Protein AF-0000000066287804 (afdb_homodimer)

Organism: Acidianus filamentous virus 2 (isolate Italy/Pozzuoli) (NCBI:txid654910)

Solvent-accessible surface area (backbone atoms only — not comparable to full-atom values): 5364 Å² total; per-residue (Å²): 126,60,76,35,80,50,58,32,70,41,43,45,68,55,49,52,51,49,41,50,56,15,51,78,70,75,37,52,51,43,60,42,51,40,50,55,51,51,50,52,53,52,52,54,60,68,75,103,125,60,75,34,80,50,59,31,70,44,43,46,68,54,49,54,52,52,42,50,56,15,50,78,70,74,36,53,52,44,59,42,51,41,50,55,53,52,51,50,54,52,51,55,59,67,76,102

Radius of gyration: 13.06 Å; Cα contacts (8 Å, |Δi|>4): 100; chains: 2; bounding box: 29×36×33 Å

pLDDT: mean 93.91, std 7.05, range [64.5, 98.5]

Secondary structure (DSSP, 8-state):
--EEEEEEEEEHHHHHHHHHHHHHTT--HHHHHHHHHHHHHHHHHHH-/--EEEEEEEEEHHHHHHHHHHHHHTT--HHHHHHHHHHHHHHHHHHH-

Structure (mmCIF, N/CA/C/O backbone):
data_AF-0000000066287804-model_v1
#
loop_
_entity.id
_entity.type
_entity.pdbx_description
1 polymer 'Uncharacterized protein ORF48'
#
loop_
_atom_site.group_PDB
_atom_site.id
_atom_site.type_symbol
_atom_site.label_atom_id
_atom_site.label_alt_id
_atom_site.label_comp_id
_atom_site.label_asym_id
_atom_site.label_entity_id
_atom_site.label_seq_id
_atom_site.pdbx_PDB_ins_code
_atom_site.Cartn_x
_atom_site.Cartn_y
_atom_site.Cartn_z
_atom_site.occupancy
_atom_site.B_iso_or_equiv
_atom_site.auth_seq_id
_atom_site.auth_comp_id
_atom_site.auth_asym_id
_atom_site.auth_atom_id
_atom_site.pdbx_PDB_model_num
ATOM 1 N N . MET A 1 1 ? 10.453 20.359 2.299 1 67.25 1 MET A N 1
ATOM 2 C CA . MET A 1 1 ? 10.516 19.406 3.4 1 67.25 1 MET A CA 1
ATOM 3 C C . MET A 1 1 ? 11.344 18.172 3.02 1 67.25 1 MET A C 1
ATOM 5 O O . MET A 1 1 ? 11.461 17.844 1.838 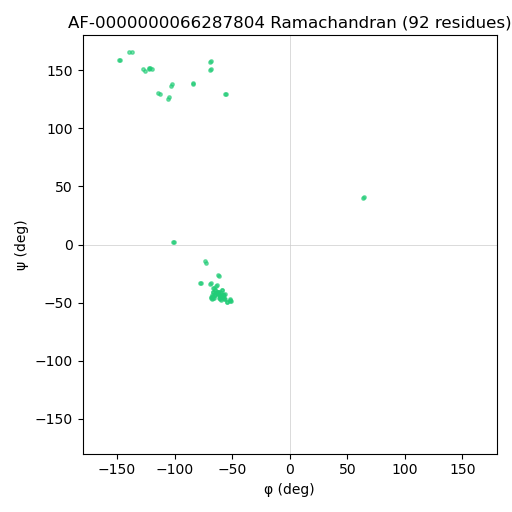1 67.25 1 MET A O 1
ATOM 9 N N . ARG A 1 2 ? 12.227 17.688 3.848 1 88.25 2 ARG A N 1
ATOM 10 C CA . ARG A 1 2 ? 13.109 16.562 3.545 1 88.25 2 ARG A CA 1
ATOM 11 C C . ARG A 1 2 ? 12.305 15.344 3.117 1 88.25 2 ARG A C 1
ATOM 13 O O . ARG A 1 2 ? 11.219 15.094 3.641 1 88.25 2 ARG A O 1
ATOM 20 N N . LYS A 1 3 ? 12.68 14.812 2.066 1 92.12 3 LYS A N 1
ATOM 21 C CA . LYS A 1 3 ? 12.016 13.633 1.504 1 92.12 3 LYS A CA 1
ATOM 22 C C . LYS A 1 3 ? 12.547 12.352 2.141 1 92.12 3 LYS A C 1
ATOM 24 O O . LYS A 1 3 ? 13.719 12.281 2.525 1 92.12 3 LYS A O 1
ATOM 29 N N . ALA A 1 4 ? 11.602 11.414 2.447 1 95.69 4 ALA A N 1
ATOM 30 C CA . ALA A 1 4 ? 11.945 10.078 2.941 1 95.69 4 ALA A CA 1
ATOM 31 C C . ALA A 1 4 ? 11.398 9 2.016 1 95.69 4 ALA A C 1
ATOM 33 O O . ALA A 1 4 ? 10.375 9.195 1.354 1 95.69 4 ALA A O 1
ATOM 34 N N . ILE A 1 5 ? 12.086 7.828 1.973 1 97.56 5 ILE A N 1
ATOM 35 C CA . ILE A 1 5 ? 11.672 6.684 1.166 1 97.56 5 ILE A CA 1
ATOM 36 C C . ILE A 1 5 ? 11.078 5.605 2.07 1 97.56 5 ILE A C 1
ATOM 38 O O . ILE A 1 5 ? 11.656 5.273 3.107 1 97.56 5 ILE A O 1
ATOM 42 N N . VAL A 1 6 ? 9.859 5.156 1.787 1 98 6 VAL A N 1
ATOM 43 C CA . VAL A 1 6 ? 9.219 4.039 2.477 1 98 6 VAL A CA 1
ATOM 44 C C . VAL A 1 6 ? 9.062 2.863 1.517 1 98 6 VAL A C 1
ATOM 46 O O . VAL A 1 6 ? 8.617 3.035 0.38 1 98 6 VAL A O 1
ATOM 49 N N . CYS A 1 7 ? 9.508 1.655 1.938 1 98.5 7 CYS A N 1
ATOM 50 C CA . CYS A 1 7 ? 9.391 0.451 1.123 1 98.5 7 CYS A CA 1
ATOM 51 C C . CYS A 1 7 ? 8.68 -0.657 1.888 1 98.5 7 CYS A C 1
ATOM 53 O O . CYS A 1 7 ? 8.75 -0.715 3.117 1 98.5 7 CYS A O 1
ATOM 55 N N . PHE A 1 8 ? 8.008 -1.477 1.228 1 97.56 8 PHE A N 1
ATOM 56 C CA . PHE A 1 8 ? 7.348 -2.648 1.791 1 97.56 8 PHE A CA 1
ATOM 57 C C . PHE A 1 8 ? 7.324 -3.793 0.786 1 97.56 8 PHE A C 1
ATOM 59 O O . PHE A 1 8 ? 7.551 -3.582 -0.408 1 97.56 8 PHE A O 1
ATOM 66 N N . THR A 1 9 ? 7.16 -5.016 1.31 1 97.5 9 THR A N 1
ATOM 67 C CA . THR A 1 9 ? 7.176 -6.199 0.454 1 97.5 9 THR A CA 1
ATOM 68 C C . THR A 1 9 ? 5.758 -6.715 0.222 1 97.5 9 THR A C 1
ATOM 70 O O . THR A 1 9 ? 4.938 -6.73 1.143 1 97.5 9 THR A O 1
ATOM 73 N N . ILE A 1 10 ? 5.492 -7.055 -1.044 1 97.06 10 ILE A N 1
ATOM 74 C CA . ILE A 1 10 ? 4.234 -7.68 -1.425 1 97.06 10 ILE A CA 1
ATOM 75 C C . ILE A 1 10 ? 4.496 -8.82 -2.406 1 97.06 10 ILE A C 1
ATOM 77 O O . ILE A 1 10 ? 5.617 -8.969 -2.906 1 97.06 10 ILE A O 1
ATOM 81 N N . ASP A 1 11 ? 3.443 -9.633 -2.562 1 96.06 11 ASP A N 1
ATOM 82 C CA . ASP A 1 11 ? 3.574 -10.688 -3.564 1 96.06 11 ASP A CA 1
ATOM 83 C C . ASP A 1 11 ? 3.621 -10.102 -4.973 1 96.06 11 ASP A C 1
ATOM 85 O O . ASP A 1 11 ? 2.977 -9.094 -5.254 1 96.06 11 ASP A O 1
ATOM 89 N N . ALA A 1 12 ? 4.332 -10.82 -5.902 1 95.12 12 ALA A N 1
ATOM 90 C CA . ALA A 1 12 ? 4.512 -10.352 -7.277 1 95.12 12 ALA A CA 1
ATOM 91 C C . ALA A 1 12 ? 3.17 -10.156 -7.973 1 95.12 12 ALA A C 1
ATOM 93 O O . ALA A 1 12 ? 3 -9.219 -8.758 1 95.12 12 ALA A O 1
ATOM 94 N N . ASN A 1 13 ? 2.213 -11.062 -7.727 1 94.25 13 ASN A N 1
ATOM 95 C CA . ASN A 1 13 ? 0.889 -10.914 -8.32 1 94.25 13 ASN A CA 1
ATOM 96 C C . ASN A 1 13 ? 0.16 -9.695 -7.777 1 94.25 13 ASN A C 1
ATOM 98 O O . ASN A 1 13 ? -0.536 -9 -8.523 1 94.25 13 ASN A O 1
ATOM 102 N N . GLU A 1 14 ? 0.308 -9.531 -6.539 1 94.44 14 GLU A N 1
ATOM 103 C CA . GLU A 1 14 ? -0.274 -8.344 -5.918 1 94.44 14 GLU A CA 1
ATOM 104 C C . GLU A 1 14 ? 0.311 -7.066 -6.516 1 94.44 14 GLU A C 1
ATOM 106 O O . GLU A 1 14 ? -0.412 -6.094 -6.742 1 94.44 14 GLU A O 1
ATOM 111 N N . LYS A 1 15 ? 1.585 -7.035 -6.691 1 97.25 15 LYS A N 1
ATOM 112 C CA . LYS A 1 15 ? 2.217 -5.871 -7.309 1 97.25 15 LYS A CA 1
ATOM 113 C C . LYS A 1 15 ? 1.665 -5.629 -8.711 1 97.25 15 LYS A C 1
ATOM 115 O O . LYS A 1 15 ? 1.433 -4.484 -9.102 1 97.25 15 LYS A O 1
ATOM 120 N N . SER A 1 16 ? 1.567 -6.711 -9.445 1 96.06 16 SER A N 1
ATOM 121 C CA . SER A 1 16 ? 1.015 -6.598 -10.789 1 96.06 16 SER A CA 1
ATOM 122 C C . SER A 1 16 ? -0.379 -5.977 -10.766 1 96.06 16 SER A C 1
ATOM 124 O O . SER A 1 16 ? -0.691 -5.105 -11.578 1 96.06 16 SER A O 1
ATOM 126 N N . LEU A 1 17 ? -1.249 -6.445 -9.883 1 95.5 17 LEU A N 1
ATOM 127 C CA . LEU A 1 17 ? -2.596 -5.906 -9.727 1 95.5 17 LEU A CA 1
ATOM 128 C C . LEU A 1 17 ? -2.551 -4.438 -9.312 1 95.5 17 LEU A C 1
ATOM 130 O O . LEU A 1 17 ? -3.271 -3.609 -9.875 1 95.5 17 LEU A O 1
ATOM 134 N N . LEU A 1 18 ? -1.713 -4.094 -8.336 1 97.38 18 LEU A N 1
ATOM 135 C CA . LEU A 1 18 ? -1.544 -2.723 -7.863 1 97.38 18 LEU A CA 1
ATOM 136 C C . LEU A 1 18 ? -1.117 -1.804 -9.008 1 97.38 18 LEU A C 1
ATOM 138 O O . LEU A 1 18 ? -1.604 -0.677 -9.117 1 97.38 18 LEU A O 1
ATOM 142 N N . SER A 1 19 ? -0.203 -2.25 -9.828 1 97.75 19 SER A N 1
ATOM 143 C CA . SER A 1 19 ? 0.251 -1.489 -10.984 1 97.75 19 SER A CA 1
ATOM 144 C C . SER A 1 19 ? -0.892 -1.233 -11.961 1 97.75 19 SER A C 1
ATOM 146 O O . SER A 1 19 ? -0.982 -0.154 -12.547 1 97.75 19 SER A O 1
ATOM 148 N N . GLN A 1 20 ? -1.724 -2.236 -12.18 1 96.5 20 GLN A N 1
ATOM 149 C CA . GLN A 1 20 ? -2.879 -2.084 -13.062 1 96.5 20 GLN A CA 1
ATOM 150 C C . GLN A 1 20 ? -3.854 -1.045 -12.516 1 96.5 20 GLN A C 1
ATOM 152 O O . GLN A 1 20 ? -4.383 -0.228 -13.273 1 96.5 20 GLN A O 1
ATOM 157 N N . LEU A 1 21 ? -4.082 -1.06 -11.242 1 95.75 21 LEU A N 1
ATOM 158 C CA . LEU A 1 21 ? -4.957 -0.076 -10.609 1 95.75 21 LEU A CA 1
ATOM 159 C C . LEU A 1 21 ? -4.398 1.333 -10.773 1 95.75 21 LEU A C 1
ATOM 161 O O . LEU A 1 21 ? -5.145 2.273 -11.047 1 95.75 21 LEU A O 1
ATOM 165 N N . ALA A 1 22 ? -3.127 1.465 -10.625 1 96.5 22 ALA A N 1
ATOM 166 C CA . ALA A 1 22 ? -2.475 2.756 -10.828 1 96.5 22 ALA A CA 1
ATOM 167 C C . ALA A 1 22 ? -2.678 3.26 -12.25 1 96.5 22 ALA A C 1
ATOM 169 O O . ALA A 1 22 ? -3.006 4.43 -12.461 1 96.5 22 ALA A O 1
ATOM 170 N N . GLU A 1 23 ? -2.51 2.334 -13.25 1 96.75 23 GLU A N 1
ATOM 171 C CA . GLU A 1 23 ? -2.635 2.674 -14.664 1 96.75 23 GLU A CA 1
ATOM 172 C C . GLU A 1 23 ? -4.055 3.131 -14.992 1 96.75 23 GLU A C 1
ATOM 174 O O . GLU A 1 23 ? -4.242 4.031 -15.812 1 96.75 23 GLU A O 1
ATOM 179 N N . ARG A 1 24 ? -5.07 2.588 -14.375 1 93.94 24 ARG A N 1
ATOM 180 C CA . ARG A 1 24 ? -6.461 2.977 -14.594 1 93.94 24 ARG A CA 1
ATOM 181 C C . ARG A 1 24 ? -6.688 4.43 -14.195 1 93.94 24 ARG A C 1
ATOM 183 O O . ARG A 1 24 ? -7.551 5.105 -14.758 1 93.94 24 ARG A O 1
ATOM 190 N N . GLU A 1 25 ? -5.844 4.902 -13.258 1 92.69 25 GLU A N 1
ATOM 191 C CA . GLU A 1 25 ? -5.961 6.277 -12.773 1 92.69 25 GLU A CA 1
ATOM 192 C C . GLU A 1 25 ? -4.918 7.18 -13.422 1 92.69 25 GLU A C 1
ATOM 194 O O . GLU A 1 25 ? -4.734 8.328 -13 1 92.69 25 GLU A O 1
ATOM 199 N N . ASN A 1 26 ? -4.09 6.605 -14.352 1 96.88 26 ASN A N 1
ATOM 200 C CA . ASN A 1 26 ? -3.043 7.344 -15.055 1 96.88 26 ASN A CA 1
ATOM 201 C C . ASN A 1 26 ? -1.966 7.84 -14.094 1 96.88 26 ASN A C 1
ATOM 203 O O . ASN A 1 26 ? -1.554 9 -14.164 1 96.88 26 ASN A O 1
ATOM 207 N N . LYS A 1 27 ? -1.629 7.016 -13.203 1 96.5 27 LYS A N 1
ATOM 208 C CA . LYS A 1 27 ? -0.585 7.309 -12.227 1 96.5 27 LYS A CA 1
ATOM 209 C C . LYS A 1 27 ? 0.533 6.273 -12.281 1 96.5 27 LYS A C 1
ATOM 211 O O . LYS A 1 27 ? 0.306 5.129 -12.68 1 96.5 27 LYS A O 1
ATOM 216 N N . SER A 1 28 ? 1.671 6.801 -11.906 1 97.38 28 SER A N 1
ATOM 217 C CA . SER A 1 28 ? 2.709 5.809 -11.648 1 97.38 28 SER A CA 1
ATOM 218 C C . SER A 1 28 ? 2.393 4.988 -10.406 1 97.38 28 SER A C 1
ATOM 220 O O . SER A 1 28 ? 1.628 5.43 -9.539 1 97.38 28 SER A O 1
ATOM 222 N N . LEU A 1 29 ? 2.961 3.85 -10.352 1 97.75 29 LEU A N 1
ATOM 223 C CA . LEU A 1 29 ? 2.77 3 -9.18 1 97.75 29 LEU A CA 1
ATOM 224 C C . LEU A 1 29 ? 3.139 3.748 -7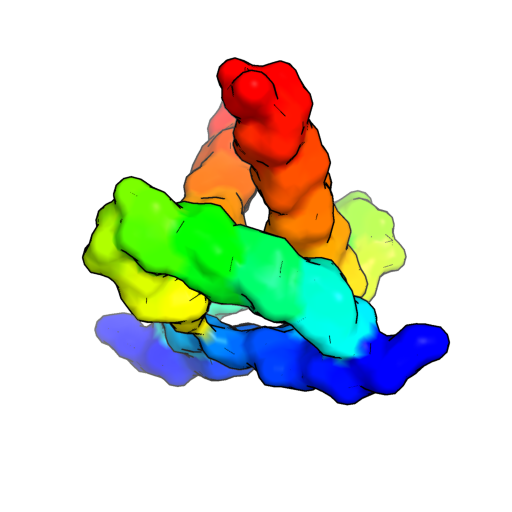.902 1 97.75 29 LEU A C 1
ATOM 226 O O . LEU A 1 29 ? 2.377 3.746 -6.934 1 97.75 29 LEU A O 1
ATOM 230 N N . SER A 1 30 ? 4.332 4.402 -7.832 1 97.06 30 SER A N 1
ATOM 231 C CA . SER A 1 30 ? 4.82 5.117 -6.656 1 97.06 30 SER A CA 1
ATOM 232 C C . SER A 1 30 ? 3.848 6.215 -6.238 1 97.06 30 SER A C 1
ATOM 234 O O . SER A 1 30 ? 3.588 6.398 -5.047 1 97.06 30 SER A O 1
ATOM 236 N N . GLN A 1 31 ? 3.303 6.977 -7.227 1 97.12 31 GLN A N 1
ATOM 237 C CA . GLN A 1 31 ? 2.336 8.031 -6.934 1 97.12 31 GLN A CA 1
ATOM 238 C C . GLN A 1 31 ? 1.044 7.445 -6.363 1 97.12 31 GLN A C 1
ATOM 240 O O . GLN A 1 31 ? 0.452 8.016 -5.445 1 97.12 31 GLN A O 1
ATOM 245 N N . TYR A 1 32 ? 0.513 6.324 -6.871 1 98.38 32 TYR A N 1
ATOM 246 C CA . TYR A 1 32 ? -0.725 5.68 -6.449 1 98.38 32 TYR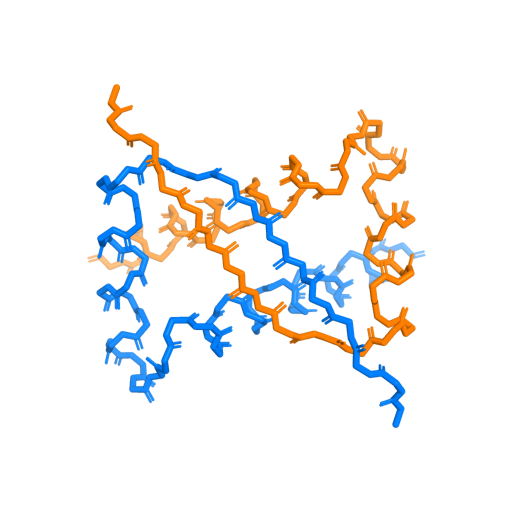 A CA 1
ATOM 247 C C . TYR A 1 32 ? -0.616 5.176 -5.016 1 98.38 32 TYR A C 1
ATOM 249 O O . TYR A 1 32 ? -1.497 5.434 -4.191 1 98.38 32 TYR A O 1
ATOM 257 N N . VAL A 1 33 ? 0.462 4.602 -4.723 1 98.44 33 VAL A N 1
ATOM 258 C CA . VAL A 1 33 ? 0.693 4.082 -3.381 1 98.44 33 VAL A CA 1
ATOM 259 C C . VAL A 1 33 ? 0.802 5.238 -2.391 1 98.44 33 VAL A C 1
ATOM 261 O O . VAL A 1 33 ? 0.215 5.195 -1.307 1 98.44 33 VAL A O 1
ATOM 264 N N . ARG A 1 34 ? 1.596 6.262 -2.756 1 98 34 ARG A N 1
ATOM 265 C CA . ARG A 1 34 ? 1.734 7.43 -1.894 1 98 34 ARG A CA 1
ATOM 266 C C . ARG A 1 34 ? 0.37 7.996 -1.516 1 98 34 ARG A C 1
ATOM 268 O O . ARG A 1 34 ? 0.112 8.281 -0.343 1 98 34 ARG A O 1
ATOM 275 N N . GLU A 1 35 ? -0.463 8.133 -2.479 1 97.38 35 GLU A N 1
ATOM 276 C CA . GLU A 1 35 ? -1.776 8.727 -2.254 1 97.38 35 GLU A CA 1
ATOM 277 C C . GLU A 1 35 ? -2.639 7.844 -1.359 1 97.38 35 GLU A C 1
ATOM 279 O O . GLU A 1 35 ? -3.371 8.344 -0.502 1 97.38 35 GLU A O 1
ATOM 284 N N . ILE A 1 36 ? -2.689 6.531 -1.616 1 97.88 36 ILE A N 1
ATOM 285 C CA . ILE A 1 36 ? -3.412 5.586 -0.769 1 97.88 36 ILE A CA 1
ATOM 286 C C . ILE A 1 36 ? -2.984 5.766 0.686 1 97.88 36 ILE A C 1
ATOM 288 O O . ILE A 1 36 ? -3.828 5.875 1.579 1 97.88 36 ILE A O 1
ATOM 292 N N . VAL A 1 37 ? -1.654 5.809 0.949 1 98.19 37 VAL A N 1
ATOM 293 C CA . VAL A 1 37 ? -1.107 5.855 2.301 1 98.19 37 VAL A CA 1
ATOM 294 C C . VAL A 1 37 ? -1.457 7.191 2.951 1 98.19 37 VAL A C 1
ATOM 296 O O . VAL A 1 37 ? -1.889 7.234 4.105 1 98.19 37 VAL A O 1
ATOM 299 N N . LEU A 1 38 ? -1.269 8.227 2.188 1 97.81 38 LEU A N 1
ATOM 300 C CA . LEU A 1 38 ? -1.576 9.547 2.736 1 97.81 38 LEU A CA 1
ATOM 301 C C . LEU A 1 38 ? -3.066 9.68 3.029 1 97.81 38 LEU A C 1
ATOM 303 O O . LEU A 1 38 ? -3.455 10.258 4.047 1 97.81 38 LEU A O 1
ATOM 307 N N . ASP A 1 39 ? -3.908 9.156 2.172 1 96 39 ASP A N 1
ATOM 308 C CA . ASP A 1 39 ? -5.348 9.188 2.396 1 96 39 ASP A CA 1
ATOM 309 C C . ASP A 1 39 ? -5.719 8.469 3.691 1 96 39 ASP A C 1
ATOM 311 O O . ASP A 1 39 ? -6.539 8.961 4.469 1 96 39 ASP A O 1
ATOM 315 N N . ARG A 1 40 ? -5.184 7.305 3.877 1 94.19 40 ARG A N 1
ATOM 316 C CA . ARG A 1 40 ? -5.449 6.531 5.086 1 94.19 40 ARG A CA 1
ATOM 317 C C . ARG A 1 40 ? -4.957 7.27 6.324 1 94.19 40 ARG A C 1
ATOM 319 O O . ARG A 1 40 ? -5.609 7.238 7.371 1 94.19 40 ARG A O 1
ATOM 326 N N . MET A 1 41 ? -3.74 7.91 6.215 1 94.44 41 MET A N 1
ATOM 327 C CA . MET A 1 41 ? -3.211 8.688 7.332 1 94.44 41 MET A CA 1
ATOM 328 C C . MET A 1 41 ? -4.184 9.781 7.742 1 94.44 41 MET A C 1
ATOM 330 O O . MET A 1 41 ? -4.457 9.961 8.93 1 94.44 41 MET A O 1
ATOM 334 N N . ILE A 1 42 ? -4.734 10.445 6.828 1 93.88 42 ILE A N 1
ATOM 335 C CA . ILE A 1 42 ? -5.668 11.539 7.078 1 93.88 42 ILE A CA 1
ATOM 336 C C . ILE A 1 42 ? -6.945 10.992 7.711 1 93.88 42 ILE A C 1
ATOM 338 O O . ILE A 1 42 ? -7.477 11.578 8.656 1 93.88 42 ILE A O 1
ATOM 342 N N . GLU A 1 43 ? -7.449 9.891 7.172 1 91.5 43 GLU A N 1
ATOM 343 C CA . GLU A 1 43 ? -8.633 9.242 7.73 1 91.5 43 GLU A CA 1
ATOM 344 C C . GLU A 1 43 ? -8.422 8.875 9.195 1 91.5 43 GLU A C 1
ATOM 346 O O . GLU A 1 43 ? -9.312 9.07 10.023 1 91.5 43 GLU A O 1
ATOM 351 N N . GLU A 1 44 ? -7.297 8.281 9.547 1 86.44 44 GLU A N 1
ATOM 352 C CA . GLU A 1 44 ? -6.988 7.852 10.906 1 86.44 44 GLU A CA 1
ATOM 353 C C . GLU A 1 44 ? -6.855 9.047 11.852 1 86.44 44 GLU A C 1
ATOM 355 O O . GLU A 1 44 ? -7.258 8.969 13.016 1 86.44 44 GLU A O 1
ATOM 360 N N . LEU A 1 45 ? -6.297 10.125 11.375 1 87.38 45 LEU A N 1
ATOM 361 C CA . LEU A 1 45 ? -6.148 11.328 12.188 1 87.38 45 LEU A CA 1
ATOM 362 C C . LEU A 1 45 ? -7.504 11.969 12.461 1 87.38 45 LEU A C 1
ATOM 364 O O . LEU A 1 45 ? -7.715 12.555 13.523 1 87.38 45 LEU A O 1
ATOM 368 N N . ASN A 1 46 ? -8.289 11.828 11.523 1 87.62 46 ASN A N 1
ATOM 369 C CA . ASN A 1 46 ? -9.625 12.398 11.672 1 87.62 46 ASN A CA 1
ATOM 370 C C . ASN A 1 46 ? -10.508 11.539 12.562 1 87.62 46 ASN A C 1
ATOM 372 O O . ASN A 1 46 ? -11.5 12.016 13.117 1 87.62 46 ASN A O 1
ATOM 376 N N . GLU A 1 47 ? -10.383 10.289 12.586 1 76.88 47 GLU A N 1
ATOM 377 C CA . GLU A 1 47 ? -11.18 9.398 13.422 1 76.88 47 GLU A CA 1
ATOM 378 C C . GLU A 1 47 ? -10.758 9.492 14.891 1 76.88 47 GLU A C 1
ATOM 380 O O . GLU A 1 47 ? -11.523 9.125 15.781 1 76.88 47 GLU A O 1
ATOM 385 N N . ASN A 1 48 ? -9.602 10.094 15.203 1 64.69 48 ASN A N 1
ATOM 386 C CA . ASN A 1 48 ? -9.164 10.305 16.578 1 64.69 48 ASN A CA 1
ATOM 387 C C . ASN A 1 48 ? -9.078 11.789 16.922 1 64.69 48 ASN A C 1
ATOM 389 O O . ASN A 1 48 ? -9.016 12.156 18.094 1 64.69 48 ASN A O 1
ATOM 393 N N . MET B 1 1 ? 4.898 -17.531 -3.146 1 67.06 1 MET B N 1
ATOM 394 C CA . MET B 1 1 ? 4.809 -16.594 -4.258 1 67.06 1 MET B CA 1
ATOM 395 C C . MET B 1 1 ? 5.977 -15.609 -4.238 1 67.06 1 MET B C 1
ATOM 397 O O . MET B 1 1 ? 6.562 -15.359 -3.186 1 67.06 1 MET B O 1
ATOM 401 N N . ARG B 1 2 ? 6.539 -15.32 -5.379 1 88.38 2 ARG B N 1
ATOM 402 C CA . ARG B 1 2 ? 7.699 -14.445 -5.461 1 88.38 2 ARG B CA 1
ATOM 403 C C . ARG B 1 2 ? 7.406 -13.086 -4.824 1 88.38 2 ARG B C 1
ATOM 405 O O . ARG B 1 2 ? 6.297 -12.57 -4.941 1 88.38 2 ARG B O 1
ATOM 412 N N . LYS B 1 3 ? 8.25 -12.719 -4.012 1 92.25 3 LYS B N 1
ATOM 413 C CA . LYS B 1 3 ? 8.125 -11.453 -3.297 1 92.25 3 LYS B CA 1
ATOM 414 C C . LYS B 1 3 ? 8.664 -10.297 -4.129 1 92.25 3 LYS B C 1
ATOM 416 O O . LYS B 1 3 ? 9.594 -10.477 -4.922 1 92.25 3 LYS B O 1
ATOM 421 N N . ALA B 1 4 ? 7.918 -9.141 -4.094 1 95.88 4 ALA B N 1
ATOM 422 C CA . ALA B 1 4 ? 8.352 -7.902 -4.734 1 95.88 4 ALA B CA 1
ATOM 423 C C . ALA B 1 4 ? 8.438 -6.766 -3.721 1 95.88 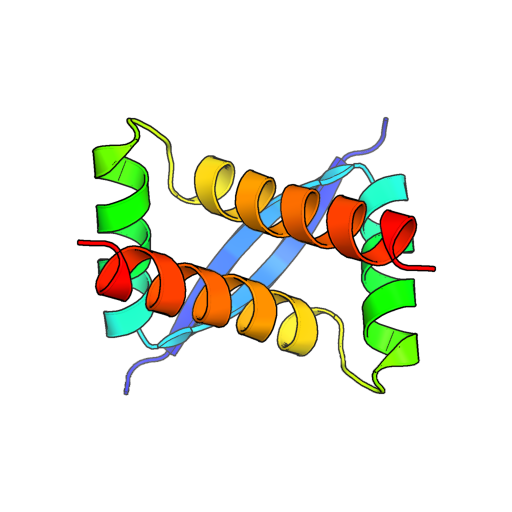4 ALA B C 1
ATOM 425 O O . ALA B 1 4 ? 7.691 -6.738 -2.74 1 95.88 4 ALA B O 1
ATOM 426 N N . ILE B 1 5 ? 9.359 -5.812 -4.016 1 97.56 5 ILE B N 1
ATOM 427 C CA . ILE B 1 5 ? 9.523 -4.641 -3.164 1 97.56 5 ILE B CA 1
ATOM 428 C C . ILE B 1 5 ? 8.906 -3.418 -3.84 1 97.56 5 ILE B C 1
ATOM 430 O O . ILE B 1 5 ? 9.125 -3.182 -5.031 1 97.56 5 ILE B O 1
ATOM 434 N N . VAL B 1 6 ? 8.016 -2.709 -3.119 1 98.06 6 VAL B N 1
ATOM 435 C CA . VAL B 1 6 ? 7.434 -1.45 -3.578 1 98.06 6 VAL B CA 1
ATOM 436 C C . VAL B 1 6 ? 7.898 -0.308 -2.68 1 98.06 6 VAL B C 1
ATOM 438 O O . VAL B 1 6 ? 7.871 -0.425 -1.451 1 98.06 6 VAL B O 1
ATOM 441 N N . CYS B 1 7 ? 8.391 0.786 -3.322 1 98.44 7 CYS B N 1
ATOM 442 C CA . CYS B 1 7 ? 8.844 1.95 -2.57 1 98.44 7 CYS B CA 1
ATOM 443 C C . CYS B 1 7 ? 8.172 3.221 -3.074 1 98.44 7 CYS B C 1
ATOM 445 O O . CYS B 1 7 ? 7.805 3.311 -4.246 1 98.44 7 CYS B O 1
ATOM 447 N N . PHE B 1 8 ? 8.008 4.16 -2.223 1 97.56 8 PHE B N 1
ATOM 448 C CA . PHE B 1 8 ? 7.48 5.473 -2.564 1 97.56 8 PHE B CA 1
ATOM 449 C C . PHE B 1 8 ? 8.086 6.551 -1.673 1 97.56 8 PHE B C 1
ATOM 451 O O . PHE B 1 8 ? 8.672 6.246 -0.63 1 97.56 8 PHE B O 1
ATOM 458 N N . THR B 1 9 ? 8.023 7.785 -2.172 1 97.56 9 THR B N 1
ATOM 459 C CA . THR B 1 9 ? 8.609 8.898 -1.433 1 97.56 9 THR B CA 1
ATOM 460 C C . THR B 1 9 ? 7.527 9.703 -0.719 1 97.56 9 THR B C 1
ATOM 462 O O . THR B 1 9 ? 6.449 9.938 -1.273 1 97.56 9 THR B O 1
ATOM 465 N N . ILE B 1 10 ? 7.836 10.086 0.545 1 97 10 ILE B N 1
ATOM 466 C CA . ILE B 1 10 ? 6.965 10.953 1.336 1 97 10 ILE B CA 1
ATOM 467 C C . ILE B 1 10 ? 7.809 11.969 2.107 1 97 10 ILE B C 1
ATOM 469 O O . ILE B 1 10 ? 9.039 11.844 2.168 1 97 10 ILE B O 1
ATOM 473 N N . ASP B 1 11 ? 7.102 12.969 2.609 1 96 11 ASP B N 1
ATOM 474 C CA . ASP B 1 11 ? 7.812 13.93 3.447 1 96 11 ASP B CA 1
ATOM 475 C C . ASP B 1 11 ? 8.234 13.297 4.77 1 96 11 ASP B C 1
ATOM 477 O O . ASP B 1 11 ? 7.531 12.438 5.309 1 96 11 ASP B O 1
ATOM 481 N N . ALA B 1 12 ? 9.375 13.805 5.32 1 95 12 ALA B N 1
ATOM 482 C CA . ALA B 1 12 ? 9.938 13.25 6.551 1 95 12 ALA B CA 1
ATOM 483 C C . ALA B 1 12 ? 8.93 13.328 7.695 1 95 12 ALA B C 1
ATOM 485 O O . ALA B 1 12 ? 8.852 12.414 8.523 1 95 12 ALA B O 1
ATOM 486 N N . ASN B 1 13 ? 8.18 14.438 7.773 1 94.25 13 ASN B N 1
ATOM 487 C CA . ASN B 1 13 ? 7.168 14.57 8.812 1 94.25 13 ASN B CA 1
ATOM 488 C C . ASN B 1 13 ? 6.031 13.562 8.625 1 94.25 13 ASN B C 1
ATOM 490 O O . ASN B 1 13 ? 5.523 13.008 9.602 1 94.25 13 ASN B O 1
ATOM 494 N N . GLU B 1 14 ? 5.68 13.422 7.445 1 94.44 14 GLU B N 1
ATOM 495 C CA . GLU B 1 14 ? 4.664 12.43 7.133 1 94.44 14 GLU B CA 1
ATOM 496 C C . GLU B 1 14 ? 5.121 11.023 7.527 1 94.44 14 GLU B C 1
ATOM 498 O O . GLU B 1 14 ? 4.332 10.234 8.039 1 94.44 14 GLU B O 1
ATOM 503 N N . LYS B 1 15 ? 6.324 10.703 7.223 1 97.25 15 LYS B N 1
ATOM 504 C CA . LYS B 1 15 ? 6.859 9.398 7.617 1 97.25 15 LYS B CA 1
ATOM 505 C C . LYS B 1 15 ? 6.816 9.227 9.133 1 97.25 15 LYS B C 1
ATOM 507 O O . LYS B 1 15 ? 6.488 8.148 9.625 1 97.25 15 LYS B O 1
ATOM 512 N N . SER B 1 16 ? 7.23 10.273 9.805 1 96.12 16 SER B N 1
ATOM 513 C CA . SER B 1 16 ? 7.191 10.227 11.266 1 96.12 16 SER B CA 1
ATOM 514 C C . SER B 1 16 ? 5.785 9.938 11.773 1 96.12 16 SER B C 1
ATOM 516 O O . SER B 1 16 ? 5.598 9.117 12.672 1 96.12 16 SER B O 1
ATOM 518 N N . LEU B 1 17 ? 4.797 10.633 11.25 1 95.56 17 LEU B N 1
ATOM 519 C CA . LEU B 1 17 ? 3.402 10.422 11.617 1 95.56 17 LEU B CA 1
ATOM 520 C C . LEU B 1 17 ? 2.963 9 11.281 1 95.56 17 LEU B C 1
ATOM 522 O O . LEU B 1 17 ? 2.33 8.328 12.102 1 95.56 17 LEU B O 1
ATOM 526 N N . LEU B 1 18 ? 3.291 8.531 10.094 1 97.38 18 LEU B N 1
ATOM 527 C CA . LEU B 1 18 ? 2.965 7.176 9.648 1 97.38 18 LEU B CA 1
ATOM 528 C C . LEU B 1 18 ? 3.559 6.137 10.594 1 97.38 18 LEU B C 1
ATOM 530 O O . LEU B 1 18 ? 2.906 5.145 10.922 1 97.38 18 LEU B O 1
ATOM 534 N N . SER B 1 19 ? 4.773 6.312 11.008 1 97.69 19 SER B N 1
ATOM 535 C CA . SER B 1 19 ? 5.43 5.418 11.961 1 97.69 19 SER B CA 1
ATOM 536 C C . SER B 1 19 ? 4.691 5.387 13.289 1 97.69 19 SER B C 1
ATOM 538 O O . SER B 1 19 ? 4.574 4.332 13.914 1 97.69 19 SER B O 1
ATOM 540 N N . GLN B 1 20 ? 4.234 6.543 13.758 1 96.62 20 GLN B N 1
ATOM 541 C CA . GLN B 1 20 ? 3.479 6.621 15 1 96.62 20 GLN B CA 1
ATOM 542 C C . GLN B 1 20 ? 2.164 5.855 14.891 1 96.62 20 GLN B C 1
ATOM 544 O O . GLN B 1 20 ? 1.772 5.148 15.828 1 96.62 20 GLN B O 1
ATOM 549 N N . LEU B 1 21 ? 1.506 5.98 13.789 1 95.81 21 LEU B N 1
ATOM 550 C CA . LEU B 1 21 ? 0.265 5.246 13.555 1 95.81 21 LEU B CA 1
ATOM 551 C C . LEU B 1 21 ? 0.514 3.742 13.562 1 95.81 21 LEU B C 1
ATOM 553 O O . LEU B 1 21 ? -0.274 2.98 14.133 1 95.81 21 LEU B O 1
ATOM 557 N N . ALA B 1 22 ? 1.588 3.334 12.969 1 96.56 22 ALA B N 1
ATOM 558 C CA . ALA B 1 22 ? 1.958 1.921 12.969 1 96.56 22 ALA B CA 1
ATOM 559 C C . ALA B 1 22 ? 2.176 1.415 14.391 1 96.56 22 ALA B C 1
ATOM 561 O O . ALA B 1 22 ? 1.689 0.343 14.758 1 96.56 22 ALA B O 1
ATOM 562 N N . GLU B 1 23 ? 2.871 2.229 15.219 1 96.75 23 GLU B N 1
ATOM 563 C CA . GLU B 1 23 ? 3.189 1.863 16.594 1 96.75 23 GLU B CA 1
ATOM 564 C C . GLU B 1 23 ? 1.923 1.722 17.438 1 96.75 23 GLU B C 1
ATOM 566 O O . GLU B 1 23 ? 1.843 0.853 18.312 1 96.75 23 GLU B O 1
ATOM 571 N N . ARG B 1 24 ? 0.936 2.5 17.219 1 93.94 24 ARG B N 1
ATOM 572 C CA . ARG B 1 24 ? -0.332 2.422 17.938 1 93.94 24 ARG B CA 1
ATOM 573 C C . ARG B 1 24 ? -1.01 1.075 17.703 1 93.94 24 ARG B C 1
ATOM 575 O O . ARG B 1 24 ? -1.741 0.588 18.578 1 93.94 24 ARG B O 1
ATOM 582 N N . GLU B 1 25 ? -0.705 0.462 16.547 1 92.75 25 GLU B N 1
ATOM 583 C CA . GLU B 1 25 ? -1.296 -0.827 16.188 1 92.75 25 GLU B CA 1
ATOM 584 C C . GLU B 1 25 ? -0.318 -1.97 16.453 1 92.75 25 GLU B C 1
ATOM 586 O O . GLU B 1 25 ? -0.555 -3.104 16.031 1 92.75 25 GLU B O 1
ATOM 591 N N . ASN B 1 26 ? 0.909 -1.616 17.016 1 96.88 26 ASN B N 1
ATOM 592 C CA . ASN B 1 26 ? 1.944 -2.598 17.312 1 96.88 26 ASN B CA 1
ATOM 593 C C . ASN B 1 26 ? 2.457 -3.283 16.047 1 96.88 26 ASN B C 1
ATOM 595 O O . ASN B 1 26 ? 2.588 -4.508 16.016 1 96.88 26 ASN B O 1
ATOM 599 N N . LYS B 1 27 ? 2.586 -2.5 15.047 1 96.5 27 LYS B N 1
ATOM 600 C CA . LYS B 1 27 ? 3.113 -2.98 13.773 1 96.5 27 LYS B CA 1
ATOM 601 C C . LYS B 1 27 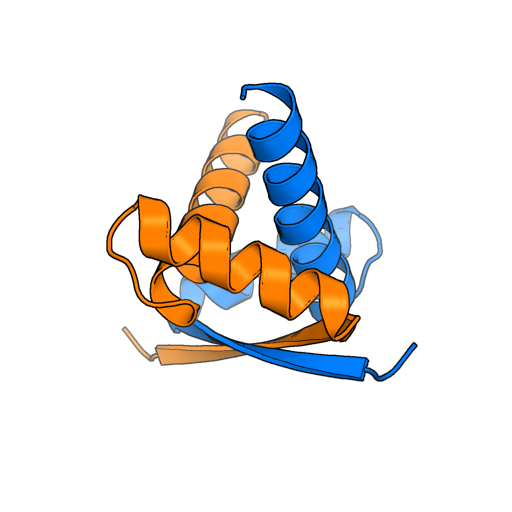? 4.383 -2.227 13.391 1 96.5 27 LYS B C 1
ATOM 603 O O . LYS B 1 27 ? 4.578 -1.078 13.789 1 96.5 27 LYS B O 1
ATOM 608 N N . SER B 1 28 ? 5.188 -2.982 12.648 1 97.38 28 SER B N 1
ATOM 609 C CA . SER B 1 28 ? 6.254 -2.234 11.992 1 97.38 28 SER B CA 1
ATOM 610 C C . SER B 1 28 ? 5.703 -1.317 10.906 1 97.38 28 SER B C 1
ATOM 612 O O . SER B 1 28 ? 4.605 -1.546 10.398 1 97.38 28 SER B O 1
ATOM 614 N N . LEU B 1 29 ? 6.465 -0.336 10.594 1 97.75 29 LEU B N 1
ATOM 615 C CA . LEU B 1 29 ? 6.062 0.58 9.531 1 97.75 29 LEU B CA 1
ATOM 616 C C . LEU B 1 29 ? 5.766 -0.18 8.242 1 97.75 29 LEU B C 1
ATOM 618 O O . LEU B 1 29 ? 4.727 0.036 7.613 1 97.75 29 LEU B O 1
ATOM 622 N N . SER B 1 30 ? 6.668 -1.08 7.777 1 97.06 30 SER B N 1
ATOM 623 C CA . SER B 1 30 ? 6.52 -1.844 6.543 1 97.06 30 SER B CA 1
ATOM 624 C C . SER B 1 30 ? 5.242 -2.68 6.559 1 97.06 30 SER B C 1
ATOM 626 O O . SER B 1 30 ? 4.531 -2.754 5.555 1 97.06 30 SER B O 1
ATOM 628 N N . GLN B 1 31 ? 4.957 -3.334 7.707 1 97.12 31 GLN B N 1
ATOM 629 C CA . GLN B 1 31 ? 3.74 -4.129 7.832 1 97.12 31 GLN B CA 1
ATOM 630 C C . GLN B 1 31 ? 2.494 -3.252 7.746 1 97.12 31 GLN B C 1
ATOM 632 O O . GLN B 1 31 ? 1.498 -3.639 7.133 1 97.12 31 GLN B O 1
ATOM 637 N N . TYR B 1 32 ? 2.418 -2.068 8.391 1 98.38 32 TYR B N 1
ATOM 638 C CA . TYR B 1 32 ? 1.287 -1.147 8.414 1 98.38 32 TYR B CA 1
ATOM 639 C C . TYR B 1 32 ? 0.981 -0.624 7.016 1 98.38 32 TYR B C 1
ATOM 641 O O . TYR B 1 32 ? -0.17 -0.65 6.574 1 98.38 32 TYR B O 1
ATOM 649 N N . VAL B 1 33 ? 1.985 -0.308 6.312 1 98.44 33 VAL B N 1
ATOM 650 C CA . VAL B 1 33 ? 1.825 0.203 4.953 1 98.44 33 VAL B CA 1
ATOM 651 C C . VAL B 1 33 ? 1.312 -0.909 4.039 1 98.44 33 VAL B C 1
ATOM 653 O O . VAL B 1 33 ? 0.403 -0.689 3.236 1 98.44 33 VAL B O 1
ATOM 656 N N . ARG B 1 34 ? 1.932 -2.068 4.156 1 98.06 34 ARG B N 1
ATOM 657 C CA . ARG B 1 34 ? 1.482 -3.207 3.363 1 98.06 34 ARG B CA 1
ATOM 658 C C . ARG B 1 34 ? -0.016 -3.434 3.529 1 98.06 34 ARG B C 1
ATOM 660 O O . ARG B 1 34 ? -0.738 -3.598 2.543 1 98.06 34 ARG B O 1
ATOM 667 N N . GLU B 1 35 ? -0.457 -3.434 4.707 1 97.38 35 GLU B N 1
ATOM 668 C CA . GLU B 1 35 ? -1.861 -3.707 5.004 1 97.38 35 GLU B CA 1
ATOM 669 C C . GLU B 1 35 ? -2.766 -2.611 4.445 1 97.38 35 GLU B C 1
ATOM 671 O O . GLU B 1 35 ? -3.852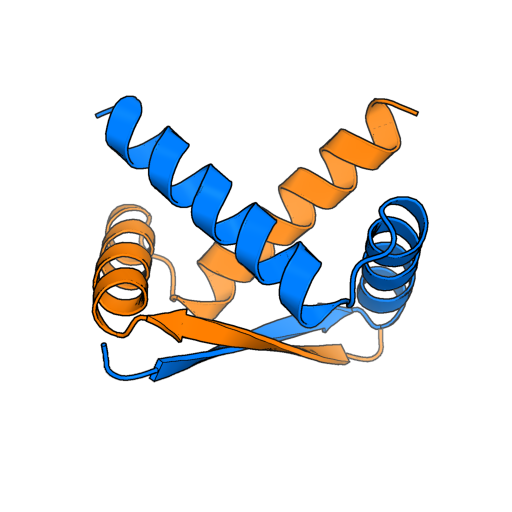 -2.895 3.936 1 97.38 35 GLU B O 1
ATOM 676 N N . ILE B 1 36 ? -2.42 -1.331 4.652 1 97.88 36 ILE B N 1
ATOM 677 C CA . ILE B 1 36 ? -3.168 -0.214 4.086 1 97.88 36 ILE B CA 1
ATOM 678 C C . ILE B 1 36 ? -3.348 -0.422 2.586 1 97.88 36 ILE B C 1
ATOM 680 O O . ILE B 1 36 ? -4.457 -0.297 2.064 1 97.88 36 ILE B O 1
ATOM 684 N N . VAL B 1 37 ? -2.246 -0.764 1.854 1 98.19 37 VAL B N 1
ATOM 685 C CA . VAL B 1 37 ? -2.252 -0.875 0.4 1 98.19 37 VAL B CA 1
ATOM 686 C C . VAL B 1 37 ? -3.102 -2.072 -0.023 1 98.19 37 VAL B C 1
ATOM 688 O O . VAL B 1 37 ? -3.918 -1.969 -0.941 1 98.19 37 VAL B O 1
ATOM 691 N N . LEU B 1 38 ? -2.885 -3.146 0.672 1 97.81 38 LEU B N 1
ATOM 692 C CA . LEU B 1 38 ? -3.658 -4.336 0.329 1 97.81 38 LEU B CA 1
ATOM 693 C C . LEU B 1 38 ? -5.141 -4.117 0.605 1 97.81 38 LEU B C 1
ATOM 695 O O . LEU B 1 38 ? -5.992 -4.555 -0.173 1 97.81 38 LEU B O 1
ATOM 699 N N . ASP B 1 39 ? -5.484 -3.455 1.674 1 96 39 ASP B N 1
ATOM 700 C CA . ASP B 1 39 ? -6.879 -3.156 1.99 1 96 39 ASP B CA 1
ATOM 701 C C . ASP B 1 39 ? -7.523 -2.316 0.89 1 96 39 ASP B C 1
ATOM 703 O O . ASP B 1 39 ? -8.656 -2.58 0.483 1 96 39 ASP B O 1
ATOM 707 N N . ARG B 1 40 ? -6.848 -1.302 0.474 1 94.12 40 ARG B N 1
ATOM 708 C CA . ARG B 1 40 ? -7.355 -0.437 -0.585 1 94.12 40 ARG B CA 1
ATOM 709 C C . ARG B 1 40 ? -7.527 -1.211 -1.888 1 94.12 40 ARG B C 1
ATOM 711 O O . ARG B 1 40 ? -8.492 -0.991 -2.625 1 94.12 40 ARG B O 1
ATOM 718 N N . MET B 1 41 ? -6.504 -2.104 -2.215 1 94.38 41 MET B N 1
ATOM 719 C CA . MET B 1 41 ? -6.605 -2.93 -3.414 1 94.38 41 MET B CA 1
ATOM 720 C C . MET B 1 41 ? -7.883 -3.764 -3.393 1 94.38 41 MET B C 1
ATOM 722 O O . MET B 1 41 ? -8.609 -3.826 -4.391 1 94.38 41 MET B O 1
ATOM 726 N N . ILE B 1 42 ? -8.227 -4.34 -2.281 1 93.94 42 ILE B N 1
ATOM 727 C CA . ILE B 1 42 ? -9.406 -5.184 -2.127 1 93.94 42 ILE B CA 1
ATOM 728 C C . ILE B 1 42 ? -10.664 -4.336 -2.268 1 93.94 42 ILE B C 1
ATOM 730 O O . ILE B 1 42 ? -11.625 -4.746 -2.926 1 93.94 42 ILE B O 1
ATOM 734 N N . GLU B 1 43 ? -10.664 -3.164 -1.655 1 91.38 43 GLU B N 1
ATOM 735 C CA . GLU B 1 43 ? -11.789 -2.24 -1.768 1 91.38 43 GLU B CA 1
ATOM 736 C C . GLU B 1 43 ? -12.055 -1.863 -3.223 1 91.38 43 GLU B C 1
ATOM 738 O O . GLU B 1 43 ?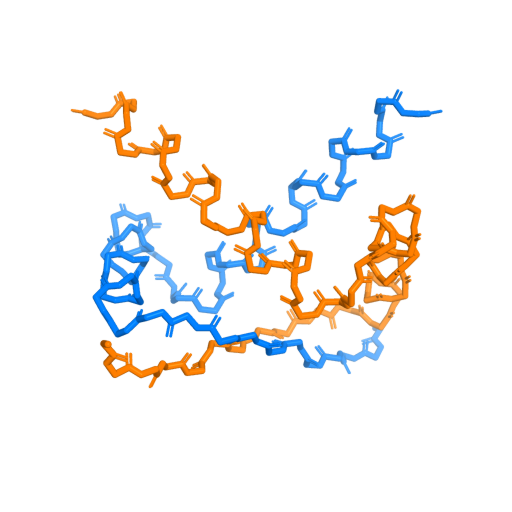 -13.203 -1.824 -3.662 1 91.38 43 GLU B O 1
ATOM 743 N N . GLU B 1 44 ? -11.031 -1.545 -3.984 1 86.62 44 GLU B N 1
ATOM 744 C CA . GLU B 1 44 ? -11.156 -1.13 -5.379 1 86.62 44 GLU B CA 1
ATOM 745 C C . GLU B 1 44 ? -11.648 -2.277 -6.254 1 86.62 44 GLU B C 1
ATOM 747 O O . GLU B 1 44 ? -12.414 -2.062 -7.195 1 86.62 44 GLU B O 1
ATOM 752 N N . LEU B 1 45 ? -11.195 -3.457 -5.969 1 87.62 45 LEU B N 1
ATOM 753 C CA . LEU B 1 45 ? -11.625 -4.625 -6.727 1 87.62 45 LEU B CA 1
ATOM 754 C C . LEU B 1 45 ? -13.102 -4.926 -6.461 1 87.62 45 LEU B C 1
ATOM 756 O O . LEU B 1 45 ? -13.812 -5.387 -7.352 1 87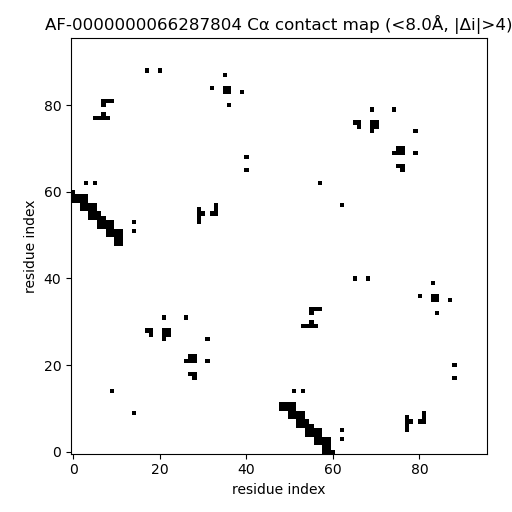.62 45 LEU B O 1
ATOM 760 N N . ASN B 1 46 ? -13.461 -4.652 -5.332 1 87.12 46 ASN B N 1
ATOM 761 C CA . ASN B 1 46 ? -14.852 -4.902 -4.957 1 87.12 46 ASN B CA 1
ATOM 762 C C . ASN B 1 46 ? -15.781 -3.82 -5.5 1 87.12 46 ASN B C 1
ATOM 764 O O . ASN B 1 46 ? -16.984 -4.043 -5.645 1 87.12 46 ASN B O 1
ATOM 768 N N . GLU B 1 47 ? -15.367 -2.664 -5.605 1 77.81 47 GLU B N 1
ATOM 769 C CA . GLU B 1 47 ? -16.188 -1.573 -6.125 1 77.81 47 GLU B CA 1
ATOM 770 C C . GLU B 1 47 ? -16.375 -1.695 -7.637 1 77.81 47 GLU B C 1
ATOM 772 O O . GLU B 1 47 ? -17.281 -1.102 -8.203 1 77.81 47 GLU B O 1
ATOM 777 N N . ASN B 1 48 ? -15.539 -2.514 -8.305 1 64.5 48 ASN B N 1
ATOM 778 C CA . ASN B 1 48 ? -15.688 -2.754 -9.734 1 64.5 48 ASN B CA 1
ATOM 779 C C . ASN B 1 48 ? -16.172 -4.172 -10.023 1 64.5 48 ASN B C 1
ATOM 781 O O . ASN B 1 48 ? -16.641 -4.461 -11.125 1 64.5 48 ASN B O 1
#

Sequence (96 aa):
MRKAIVCFTIDANEKSLLSQLAERENKSLSQYVREIVLDRMIEELNENMRKAIVCFTIDANEKSLLSQLAERENKSLSQYVREIVLDRMIEELNEN

Foldseek 3Di:
DDDDDDDDDDDPVVLVVLQVVCVVVPHGSVVSVVVVVVVVVVVVVVVD/DDDDDDDDDDDPVVLVVLQVVCVVVPHGSVVSVVVVVVVVVVVVVVVD

Nearest PDB structures (foldseek):
  6sbx-assembly1_C  TM=6.345E-01  e=1.240E+00  Myxococcus xanthus
  2bsq-assembly1_F  TM=7.076E-01  e=4.820E+00  Neisseria gonorrhoeae
  8uh7-assembly1_A  TM=4.810E-01  e=9.848E+00  Tequatrovirus
  6sbx-assembly1_C  TM=6.335E-01  e=1.240E+00  Myxococcus xanthus
  2bsq-assembly1_F  TM=7.064E-01  e=4.820E+00  Neisseria gonorrhoeae